Protein AF-A0A257GZS8-F1 (afdb_monomer)

Secondary structure (DSSP, 8-state):
-------TTSPPPPHHHHHHHHHHHH---HHHHHHHHHHHHHHHHT-

Radius of gyration: 13.32 Å; Cα contacts (8 Å, |Δi|>4): 19; chains: 1; bounding box: 17×29×30 Å

Solvent-accessible surface area (backbone atoms only — not comparable to full-atom values): 2950 Å² total; per-residue (Å²): 133,84,80,75,80,77,69,86,80,61,78,84,86,45,73,66,59,53,19,50,48,37,26,73,76,71,64,40,52,72,66,57,18,42,53,52,52,52,52,51,52,51,54,57,71,73,102

Nearest PDB structures (foldseek):
  1owg-assembly1_A  TM=1.001E+00  e=2.046E-02  Escherichia coli
  1hue-assembly1_B  TM=8.969E-01  e=1.419E+00  Geobacillus s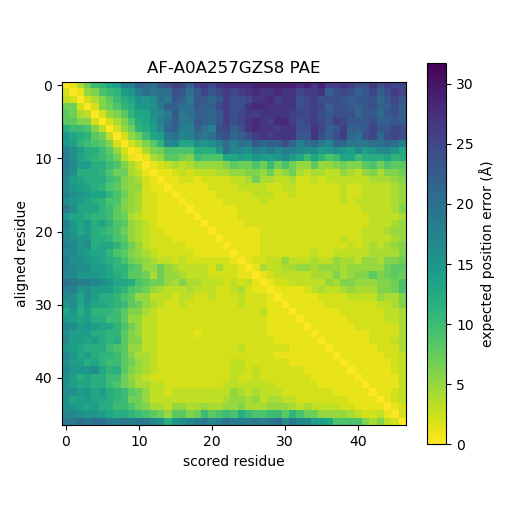tearothermophilus
  3g2b-assembly1_A-2  TM=8.113E-01  e=6.957E+00  Xanthomonas campestris pv. campestris
  2l2d-assembly1_A  TM=6.117E-01  e=5.338E+00  Homo sapiens

Foldseek 3Di:
DPPPPPDPVDPDDDLQNQLVCCCVVVVDDSVRSSVVSVVVVVVVVVD

pLDDT: mean 83.49, std 15.73, range [46.0, 95.5]

Mean predicted aligned error: 8.03 Å

Structure (mmCIF, N/CA/C/O backbone):
data_AF-A0A257GZS8-F1
#
_entry.id   AF-A0A257GZS8-F1
#
loop_
_atom_site.group_PDB
_atom_site.id
_atom_site.type_symbol
_atom_site.label_atom_id
_atom_site.label_alt_id
_atom_site.label_comp_id
_atom_site.label_asym_id
_atom_site.label_entity_id
_atom_site.label_seq_id
_atom_site.pdbx_PDB_ins_code
_atom_site.Cartn_x
_atom_site.Cartn_y
_atom_site.Cartn_z
_atom_site.occupancy
_atom_site.B_iso_or_equiv
_atom_site.auth_seq_id
_atom_site.auth_comp_id
_atom_site.auth_asym_id
_atom_site.auth_atom_id
_atom_site.pdbx_PDB_model_num
ATOM 1 N N . MET A 1 1 ? -7.684 11.050 -21.816 1.00 48.16 1 MET A N 1
ATOM 2 C CA . MET A 1 1 ? -7.982 11.305 -20.396 1.00 48.16 1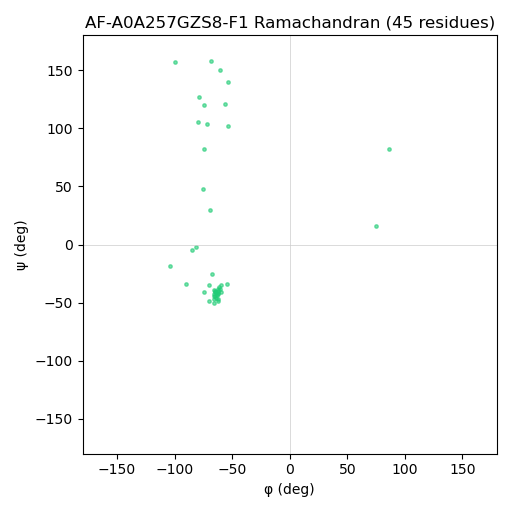 MET A CA 1
ATOM 3 C C . MET A 1 1 ? -6.938 12.283 -19.921 1.00 48.16 1 MET A C 1
ATOM 5 O O . MET A 1 1 ? -5.798 11.889 -19.722 1.00 48.16 1 MET A O 1
ATOM 9 N N . ASP A 1 2 ? -7.310 13.556 -19.901 1.00 46.00 2 ASP A N 1
ATOM 10 C CA . ASP A 1 2 ? -6.489 14.623 -19.344 1.00 46.00 2 ASP A CA 1
ATOM 11 C C . ASP A 1 2 ? -6.522 14.437 -17.824 1.00 46.00 2 ASP A C 1
ATOM 13 O O . ASP A 1 2 ? -7.561 14.627 -17.193 1.00 46.00 2 ASP A O 1
ATOM 17 N N . PHE A 1 3 ? -5.444 13.898 -17.251 1.00 55.94 3 PHE A N 1
ATOM 18 C CA . PHE A 1 3 ? -5.275 13.904 -15.802 1.00 55.94 3 PHE A CA 1
ATOM 19 C C . PHE A 1 3 ? -4.913 15.337 -15.427 1.00 55.94 3 PHE A C 1
ATOM 21 O O . PHE A 1 3 ? -3.736 15.672 -15.305 1.00 55.94 3 PHE A O 1
ATOM 28 N N . SER 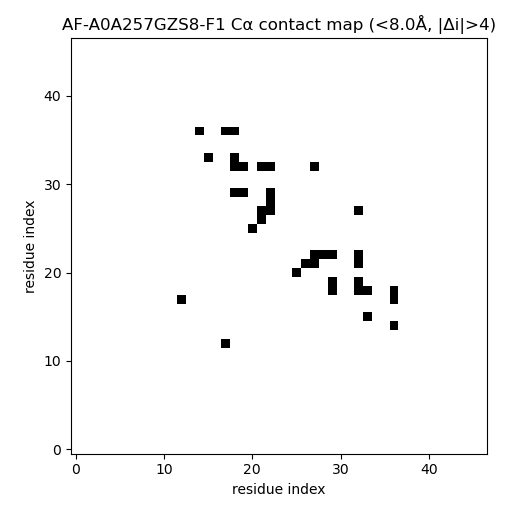A 1 4 ? -5.932 16.185 -15.301 1.00 52.38 4 SER A N 1
ATOM 29 C CA . SER A 1 4 ? -5.814 17.494 -14.678 1.00 52.38 4 SER A CA 1
ATOM 30 C C . SER A 1 4 ? -5.196 17.310 -13.297 1.00 52.38 4 SER A C 1
ATOM 32 O O . SER A 1 4 ? -5.864 16.908 -12.344 1.0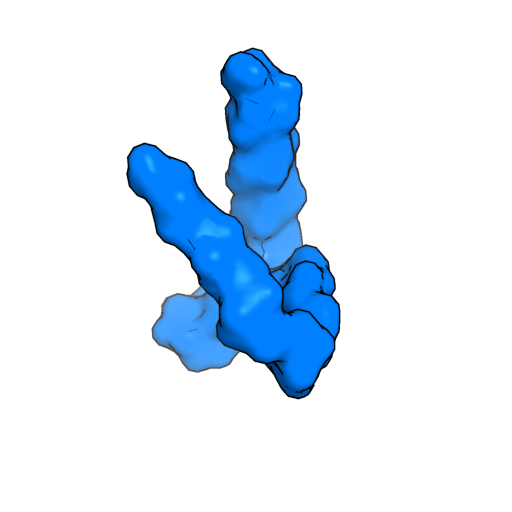0 52.38 4 SER A O 1
ATOM 34 N N . VAL A 1 5 ? -3.900 17.600 -13.186 1.00 59.50 5 VAL A N 1
ATOM 35 C CA . VAL A 1 5 ? -3.159 17.716 -11.921 1.00 59.50 5 VAL A CA 1
ATOM 36 C C . VAL A 1 5 ? -3.544 19.049 -11.259 1.00 59.50 5 VAL A C 1
ATOM 38 O O . VAL A 1 5 ? -2.708 19.878 -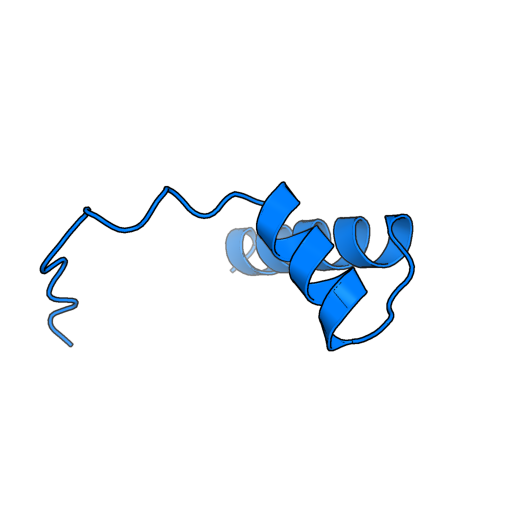10.911 1.00 59.50 5 VAL A O 1
ATOM 41 N N . GLU A 1 6 ? -4.846 19.320 -11.185 1.00 54.81 6 GLU A N 1
ATOM 42 C CA . GLU A 1 6 ? -5.401 20.532 -10.602 1.00 54.81 6 GLU A CA 1
ATOM 43 C C . GLU A 1 6 ? -5.388 20.358 -9.080 1.00 54.81 6 GLU A C 1
ATOM 45 O O . GLU A 1 6 ? -6.181 19.621 -8.503 1.00 54.81 6 GLU A O 1
ATOM 50 N N . SER A 1 7 ? -4.435 21.053 -8.455 1.00 56.88 7 SER A N 1
ATOM 51 C CA . SER A 1 7 ? -4.163 21.132 -7.016 1.00 56.88 7 SER A CA 1
ATOM 52 C C . SER A 1 7 ? -3.257 20.037 -6.429 1.00 56.88 7 SER A C 1
ATOM 54 O O . SER A 1 7 ? -3.684 19.095 -5.767 1.00 56.88 7 SER A O 1
ATOM 56 N N . LEU A 1 8 ? -1.941 20.237 -6.574 1.00 57.81 8 LEU A N 1
ATOM 57 C CA . LEU A 1 8 ? -0.884 19.568 -5.794 1.00 57.81 8 LEU A CA 1
ATOM 58 C C . LEU A 1 8 ? -0.854 20.026 -4.312 1.00 57.81 8 LEU A C 1
ATOM 60 O O . LEU A 1 8 ? 0.203 20.040 -3.686 1.00 57.81 8 LEU A O 1
ATOM 64 N N . GLU A 1 9 ? -1.994 20.423 -3.739 1.00 59.88 9 GLU A N 1
ATOM 65 C CA . GLU A 1 9 ? -2.135 20.722 -2.305 1.00 59.88 9 GLU A CA 1
ATOM 66 C C . GLU A 1 9 ? -2.409 19.459 -1.471 1.00 59.88 9 GLU A C 1
ATOM 68 O O . GLU A 1 9 ? -2.444 19.511 -0.241 1.00 59.88 9 GLU A O 1
ATOM 73 N N . THR A 1 10 ? -2.574 18.297 -2.110 1.00 64.62 10 THR A N 1
ATOM 74 C CA . THR A 1 10 ? -2.651 17.021 -1.398 1.00 64.62 10 THR A CA 1
ATOM 75 C C . THR A 1 10 ? -1.249 16.556 -1.000 1.00 64.62 10 THR A C 1
ATOM 77 O O . THR A 1 10 ? -0.383 16.454 -1.875 1.00 64.62 10 THR A O 1
ATOM 80 N N . PRO A 1 11 ? -0.998 16.240 0.285 1.00 71.62 11 PRO A N 1
ATOM 81 C CA . PRO A 1 11 ? 0.289 15.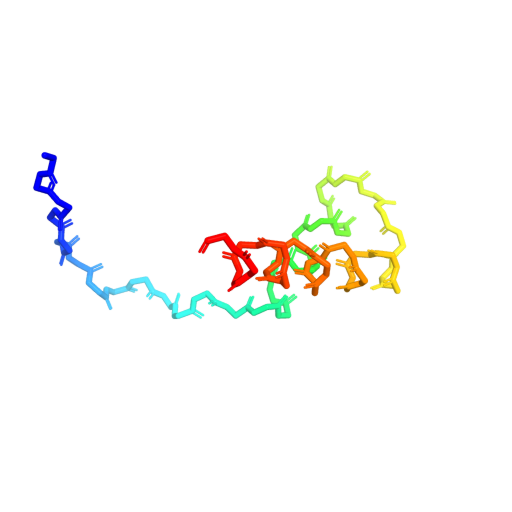706 0.716 1.00 71.62 11 PRO A CA 1
ATOM 82 C C . PRO A 1 11 ? 0.663 14.478 -0.119 1.00 71.62 11 PRO A C 1
ATOM 84 O O . PRO A 1 11 ? -0.190 13.650 -0.438 1.00 71.62 11 PRO A O 1
ATOM 87 N N . ALA A 1 12 ? 1.945 14.376 -0.480 1.00 82.00 12 ALA A N 1
ATOM 88 C CA . ALA A 1 12 ? 2.446 13.274 -1.290 1.00 82.00 12 ALA A CA 1
ATOM 89 C C . ALA A 1 12 ? 2.116 11.934 -0.619 1.00 82.00 12 ALA A C 1
ATOM 91 O O . ALA A 1 12 ? 2.535 11.683 0.512 1.00 82.00 12 ALA A O 1
ATOM 92 N N . LEU A 1 13 ? 1.368 11.086 -1.326 1.00 84.50 13 LEU A N 1
ATOM 93 C CA . LEU A 1 13 ? 0.996 9.769 -0.832 1.00 84.50 13 LEU A CA 1
ATOM 94 C C . LEU A 1 13 ? 2.208 8.836 -0.891 1.00 84.50 13 LEU A C 1
ATOM 96 O O . LEU A 1 13 ? 2.776 8.585 -1.954 1.00 84.50 13 LEU A O 1
ATOM 100 N N . THR A 1 14 ? 2.605 8.318 0.263 1.00 91.50 14 THR A N 1
ATOM 101 C CA . THR A 1 14 ? 3.754 7.421 0.408 1.00 91.50 14 THR A CA 1
ATOM 102 C C . THR A 1 14 ? 3.316 5.960 0.490 1.00 91.50 14 THR A C 1
ATOM 104 O O . THR A 1 14 ? 2.211 5.645 0.931 1.00 91.50 14 THR A O 1
ATOM 107 N N . LYS A 1 15 ? 4.226 5.035 0.153 1.00 90.94 15 LYS A N 1
ATOM 108 C CA . LYS A 1 15 ? 4.007 3.591 0.358 1.00 90.94 15 LYS A CA 1
ATOM 109 C C . LYS A 1 15 ? 3.646 3.247 1.810 1.00 90.94 15 LYS A C 1
ATOM 111 O O . LYS A 1 15 ? 2.859 2.337 2.040 1.00 90.94 15 LYS A O 1
ATOM 116 N N . ALA A 1 16 ? 4.205 3.976 2.780 1.00 91.25 16 ALA A N 1
ATOM 117 C CA . ALA A 1 16 ? 3.905 3.777 4.196 1.00 91.25 16 ALA A CA 1
ATOM 118 C C . ALA A 1 16 ? 2.445 4.125 4.515 1.00 91.25 16 ALA A C 1
ATOM 120 O O . ALA A 1 16 ? 1.750 3.316 5.117 1.00 91.25 16 ALA A O 1
ATOM 121 N N . GLN A 1 17 ? 1.962 5.270 4.024 1.00 91.06 17 GLN A N 1
ATOM 122 C CA . GLN A 1 17 ? 0.563 5.668 4.193 1.00 91.06 17 GLN A CA 1
ATOM 123 C C . GLN A 1 17 ? -0.395 4.679 3.524 1.00 91.06 17 GL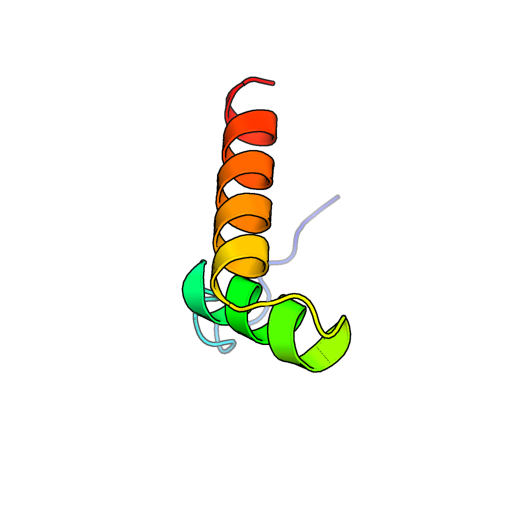N A C 1
ATOM 125 O O . GLN A 1 17 ? -1.425 4.356 4.099 1.00 91.06 17 GLN A O 1
ATOM 130 N N . LEU A 1 18 ? -0.045 4.142 2.351 1.00 92.00 18 LEU A N 1
ATOM 131 C CA . LEU A 1 18 ? -0.840 3.096 1.701 1.00 92.00 18 LEU A CA 1
ATOM 132 C C . LEU A 1 18 ? -0.911 1.805 2.532 1.00 92.00 18 LEU A C 1
ATOM 134 O O . LEU A 1 18 ? -1.985 1.223 2.666 1.00 92.00 18 LEU A O 1
ATOM 138 N N . ALA A 1 19 ? 0.208 1.366 3.112 1.00 93.38 19 ALA A N 1
ATOM 139 C CA . ALA A 1 19 ? 0.225 0.195 3.987 1.00 93.38 19 ALA A CA 1
ATOM 140 C C . ALA A 1 19 ? -0.581 0.432 5.277 1.00 93.38 19 ALA A C 1
ATOM 142 O O . ALA A 1 19 ? -1.304 -0.460 5.718 1.00 93.38 19 ALA A O 1
ATOM 143 N N . ASP A 1 20 ? -0.509 1.632 5.855 1.00 93.12 20 ASP A N 1
ATOM 144 C CA . ASP A 1 20 ? -1.323 1.998 7.017 1.00 93.12 20 ASP A CA 1
ATOM 145 C C . ASP A 1 20 ? -2.821 2.019 6.667 1.00 93.12 20 ASP A C 1
ATOM 147 O O . ASP A 1 20 ? -3.628 1.482 7.421 1.00 93.12 20 ASP A O 1
ATOM 151 N N . MET A 1 21 ? -3.203 2.512 5.483 1.00 92.94 21 MET A N 1
ATOM 152 C CA . MET A 1 21 ? -4.593 2.456 5.012 1.00 92.94 21 MET A CA 1
ATOM 153 C C . MET A 1 21 ? -5.099 1.016 4.851 1.00 92.94 21 MET A C 1
ATOM 155 O O . MET A 1 21 ? -6.241 0.732 5.206 1.00 92.94 21 MET A O 1
ATOM 159 N N . LEU A 1 22 ? -4.272 0.091 4.350 1.00 91.75 22 LEU A N 1
ATOM 160 C CA . LEU A 1 22 ? -4.632 -1.332 4.272 1.00 91.75 22 LEU A CA 1
ATOM 161 C C . LEU A 1 22 ? -4.817 -1.951 5.662 1.00 91.75 22 LEU A C 1
ATOM 163 O O . LEU A 1 22 ? -5.762 -2.714 5.876 1.00 91.75 22 LEU A O 1
ATOM 167 N N . PHE A 1 23 ? -3.954 -1.595 6.613 1.00 92.50 23 PHE A N 1
ATOM 168 C CA . PHE A 1 23 ? -4.090 -2.016 8.003 1.00 92.50 23 PHE A CA 1
ATOM 169 C C . PHE A 1 23 ? -5.394 -1.483 8.622 1.00 92.50 23 PHE A C 1
ATOM 171 O O . PHE A 1 23 ? -6.150 -2.253 9.208 1.00 92.50 23 PHE A O 1
ATOM 178 N N . GLU A 1 24 ? -5.697 -0.192 8.462 1.00 93.81 24 GLU A N 1
ATOM 179 C CA . GLU A 1 24 ? -6.861 0.450 9.088 1.00 93.81 24 GLU A CA 1
ATOM 180 C C . GLU A 1 24 ? -8.194 0.084 8.425 1.00 93.81 24 GLU A C 1
ATOM 182 O O . GLU A 1 24 ? -9.185 -0.131 9.122 1.00 93.81 24 GLU A O 1
ATOM 187 N N . GLN A 1 25 ? -8.244 0.016 7.092 1.00 92.06 25 GLN A N 1
ATOM 188 C CA . GLN A 1 25 ? -9.500 -0.197 6.365 1.00 92.06 25 GLN A CA 1
ATOM 189 C C . GLN A 1 25 ? -9.821 -1.669 6.122 1.00 92.06 25 GLN A C 1
ATOM 191 O O . GLN A 1 25 ? -10.993 -2.040 6.114 1.00 92.06 25 GLN A O 1
ATOM 196 N N . ILE A 1 26 ? -8.803 -2.505 5.910 1.00 90.25 26 ILE A N 1
ATOM 197 C CA . ILE A 1 26 ? -8.983 -3.929 5.587 1.00 90.25 26 ILE A CA 1
ATOM 198 C C . ILE A 1 26 ? -8.685 -4.812 6.809 1.00 90.25 26 ILE A C 1
ATOM 200 O O . ILE A 1 26 ? -9.138 -5.954 6.868 1.00 90.25 26 ILE A O 1
ATOM 204 N N . GLY A 1 27 ? -7.975 -4.295 7.819 1.00 90.62 27 GLY A N 1
ATOM 205 C CA . GLY A 1 27 ? -7.603 -5.067 9.008 1.00 90.62 27 GLY A CA 1
ATOM 206 C C . GLY A 1 27 ? -6.473 -6.067 8.754 1.00 90.62 27 GLY A C 1
ATOM 207 O O . GLY A 1 27 ? -6.277 -6.985 9.551 1.00 90.62 27 GLY A O 1
ATOM 208 N N . LEU A 1 28 ? -5.741 -5.915 7.644 1.00 89.69 28 LEU A N 1
ATOM 209 C CA . LEU A 1 28 ? -4.533 -6.692 7.358 1.00 89.69 28 LEU A CA 1
ATOM 210 C C . LEU A 1 28 ? -3.489 -6.439 8.441 1.00 89.69 28 LEU A C 1
ATOM 212 O O . LEU A 1 28 ? -3.415 -5.343 8.988 1.00 89.69 28 LEU A O 1
ATOM 216 N N . ASN A 1 29 ? -2.624 -7.409 8.736 1.00 93.62 29 ASN A N 1
ATOM 217 C CA . ASN A 1 29 ? -1.532 -7.134 9.664 1.00 93.62 29 ASN A CA 1
ATOM 218 C C . ASN A 1 29 ? -0.519 -6.146 9.031 1.00 93.62 29 ASN A C 1
ATOM 220 O O . ASN A 1 29 ? -0.426 -6.023 7.809 1.00 93.62 29 ASN A O 1
ATOM 224 N N . LYS A 1 30 ? 0.275 -5.437 9.848 1.00 90.19 30 LYS A N 1
ATOM 225 C CA . LYS A 1 30 ? 1.226 -4.419 9.344 1.00 90.19 30 LYS A CA 1
ATOM 226 C C . LYS A 1 30 ? 2.285 -4.968 8.378 1.00 90.19 30 LYS A C 1
ATOM 228 O O . LYS A 1 30 ? 2.694 -4.266 7.459 1.00 90.19 30 LYS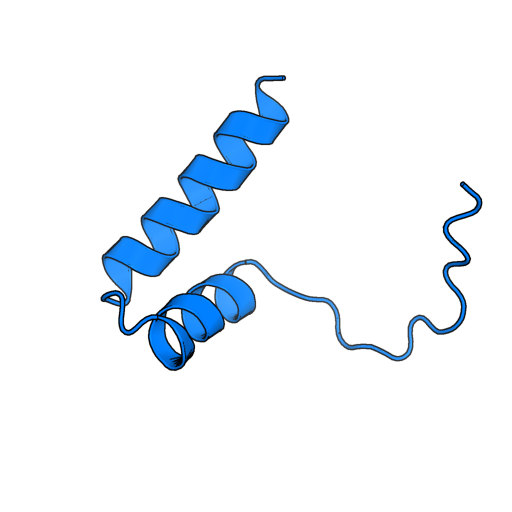 A O 1
ATOM 233 N N . ARG A 1 31 ? 2.746 -6.203 8.590 1.00 94.75 31 ARG A N 1
ATOM 234 C CA . ARG A 1 31 ? 3.694 -6.887 7.698 1.00 94.75 31 ARG A CA 1
ATOM 235 C C . ARG A 1 31 ? 3.017 -7.261 6.378 1.00 94.75 31 ARG A C 1
ATOM 237 O O . ARG A 1 31 ? 3.528 -6.886 5.336 1.00 94.75 31 ARG A O 1
ATOM 244 N N . GLU A 1 32 ? 1.840 -7.880 6.430 1.00 94.69 32 GLU A N 1
ATOM 245 C CA . GLU A 1 32 ? 1.052 -8.242 5.241 1.00 94.69 32 GLU A CA 1
ATOM 246 C C . GLU A 1 32 ? 0.676 -7.019 4.403 1.00 94.69 32 GLU A C 1
ATOM 248 O O . GLU A 1 32 ? 0.766 -7.060 3.182 1.00 94.69 32 GLU A O 1
ATOM 253 N N . SER A 1 33 ? 0.307 -5.914 5.052 1.00 95.50 33 SER A N 1
ATOM 254 C CA . SER A 1 33 ? -0.022 -4.657 4.373 1.00 95.50 33 SER A CA 1
ATOM 255 C C . SER A 1 33 ? 1.174 -4.104 3.602 1.00 95.50 33 SER A C 1
ATOM 257 O O . SER A 1 33 ? 1.038 -3.665 2.463 1.00 95.50 33 SER A O 1
ATOM 259 N N . LYS A 1 34 ? 2.366 -4.159 4.206 1.00 94.00 34 LYS A N 1
ATOM 260 C CA . LYS A 1 34 ? 3.604 -3.753 3.541 1.00 94.00 34 LYS A CA 1
ATOM 261 C C . LYS A 1 34 ? 3.935 -4.675 2.366 1.00 94.00 34 LYS A C 1
ATOM 263 O O . LYS A 1 34 ? 4.160 -4.178 1.266 1.00 94.00 34 LYS A O 1
ATOM 268 N N . ASP A 1 35 ? 3.918 -5.986 2.597 1.00 95.25 35 ASP A N 1
ATOM 269 C CA . ASP A 1 35 ? 4.251 -6.984 1.576 1.00 95.25 35 ASP A CA 1
ATOM 270 C C . ASP A 1 35 ? 3.280 -6.907 0.381 1.00 95.25 35 ASP A C 1
ATOM 272 O O . ASP A 1 35 ? 3.703 -7.019 -0.768 1.00 95.25 35 ASP A O 1
ATOM 276 N N . MET A 1 36 ? 1.992 -6.634 0.626 1.00 94.44 36 MET A N 1
ATOM 277 C CA . MET A 1 36 ? 0.980 -6.446 -0.419 1.00 94.44 36 MET A CA 1
ATOM 278 C C . MET A 1 36 ? 1.252 -5.207 -1.282 1.00 94.44 36 MET A C 1
ATOM 280 O O . MET A 1 36 ? 1.152 -5.289 -2.505 1.00 94.44 36 MET A O 1
ATOM 284 N N . ILE A 1 37 ? 1.606 -4.072 -0.669 1.00 94.38 37 ILE A N 1
ATOM 285 C CA . ILE A 1 37 ? 1.934 -2.841 -1.403 1.00 94.38 37 ILE A CA 1
ATOM 286 C C . ILE A 1 37 ? 3.208 -3.015 -2.227 1.00 94.38 37 ILE A C 1
ATOM 288 O O . ILE A 1 37 ? 3.233 -2.614 -3.391 1.00 94.38 37 ILE A O 1
ATOM 292 N N . ASP A 1 38 ? 4.254 -3.610 -1.656 1.00 94.38 38 ASP A N 1
ATOM 293 C CA . ASP A 1 38 ? 5.501 -3.832 -2.387 1.00 94.38 38 ASP A CA 1
ATOM 294 C C . ASP A 1 38 ? 5.281 -4.790 -3.569 1.00 94.38 38 ASP A C 1
ATOM 296 O O . ASP A 1 38 ? 5.617 -4.430 -4.697 1.00 94.38 38 ASP A O 1
ATOM 300 N N . ALA A 1 39 ? 4.581 -5.912 -3.365 1.00 94.69 39 ALA A N 1
ATOM 301 C CA . ALA A 1 39 ? 4.231 -6.833 -4.449 1.00 94.69 39 ALA A CA 1
ATOM 302 C C . ALA A 1 39 ? 3.356 -6.180 -5.536 1.00 94.69 39 ALA A C 1
ATOM 304 O O . ALA A 1 39 ? 3.539 -6.451 -6.721 1.00 94.69 39 ALA A O 1
ATOM 305 N N . PHE A 1 40 ? 2.415 -5.308 -5.160 1.00 93.94 40 PHE A N 1
ATOM 306 C CA . PHE A 1 40 ? 1.567 -4.585 -6.111 1.00 93.94 40 PHE A CA 1
ATOM 307 C C . PHE A 1 40 ? 2.382 -3.667 -7.028 1.00 93.94 40 PHE A C 1
ATOM 309 O O . PHE A 1 40 ? 2.203 -3.690 -8.246 1.00 93.94 40 PHE A O 1
ATOM 316 N N . PHE A 1 41 ? 3.300 -2.880 -6.462 1.00 94.31 41 PHE A N 1
ATOM 317 C CA . PHE A 1 41 ? 4.146 -1.996 -7.262 1.00 94.31 41 PHE A CA 1
ATOM 318 C C . PHE A 1 41 ? 5.175 -2.762 -8.093 1.00 94.31 41 PHE A C 1
ATOM 320 O O . PHE A 1 41 ? 5.441 -2.354 -9.222 1.00 94.31 41 PHE A O 1
ATOM 327 N N . ASP A 1 42 ? 5.701 -3.876 -7.584 1.00 95.25 42 ASP A N 1
ATOM 328 C CA . ASP A 1 42 ? 6.592 -4.751 -8.349 1.00 95.25 42 ASP A CA 1
ATOM 329 C C . ASP A 1 42 ? 5.865 -5.368 -9.554 1.00 95.25 42 ASP A C 1
ATOM 331 O O . ASP A 1 42 ? 6.413 -5.395 -10.656 1.00 95.25 42 ASP A O 1
ATOM 335 N N . LEU A 1 43 ? 4.606 -5.794 -9.385 1.00 95.38 43 LEU A N 1
ATOM 336 C CA . LEU A 1 43 ? 3.772 -6.292 -10.484 1.00 95.38 43 LEU A CA 1
ATOM 337 C C . LEU A 1 43 ? 3.508 -5.225 -11.550 1.00 95.38 43 LEU A C 1
ATOM 339 O O . LEU A 1 43 ? 3.563 -5.535 -12.737 1.00 95.38 43 LEU A O 1
ATOM 343 N N . ILE A 1 44 ? 3.240 -3.981 -11.143 1.00 93.56 44 ILE A N 1
ATOM 344 C CA . ILE A 1 44 ? 3.059 -2.864 -12.083 1.00 93.56 44 ILE A CA 1
A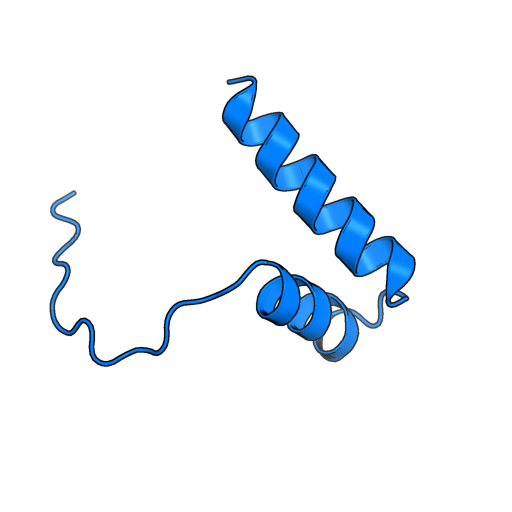TOM 345 C C . ILE A 1 44 ? 4.367 -2.555 -12.815 1.00 93.56 44 ILE A C 1
ATOM 347 O O . ILE A 1 44 ? 4.363 -2.325 -14.020 1.00 93.56 44 ILE A O 1
ATOM 351 N N . ALA A 1 45 ? 5.496 -2.545 -12.108 1.00 93.06 45 ALA A N 1
ATOM 352 C CA . ALA A 1 45 ? 6.794 -2.257 -12.711 1.00 93.06 45 ALA A CA 1
ATOM 353 C C . ALA A 1 45 ? 7.260 -3.353 -13.685 1.00 93.06 45 ALA A C 1
ATOM 355 O O . ALA A 1 45 ? 8.049 -3.076 -14.585 1.00 93.06 45 ALA A O 1
ATOM 356 N N . ALA A 1 46 ? 6.785 -4.586 -13.501 1.00 88.00 46 ALA A N 1
ATOM 357 C CA . ALA A 1 46 ? 7.052 -5.710 -14.391 1.00 88.00 46 ALA A CA 1
ATOM 358 C C . ALA A 1 46 ? 6.150 -5.747 -15.645 1.00 88.00 46 ALA A C 1
ATOM 360 O O . ALA A 1 46 ? 6.322 -6.657 -16.462 1.00 88.00 46 ALA A O 1
ATOM 361 N N . SER A 1 47 ? 5.196 -4.813 -15.787 1.00 63.88 47 SER A N 1
ATOM 362 C CA . SER A 1 47 ? 4.250 -4.740 -16.917 1.00 63.88 47 SER A CA 1
ATOM 363 C C . SER A 1 47 ? 4.644 -3.753 -18.010 1.00 63.88 47 SER A C 1
ATOM 365 O O . SER A 1 47 ? 5.251 -2.710 -17.682 1.00 63.88 47 SER A O 1
#

Sequence (47 aa):
MDFSVESLETPALTKAQLADMLFEQIGLNKRESKDMIDAFFDLIAAS